Protein AF-A0A2P2MW09-F1 (afdb_monomer_lite)

Organism: Rhizophora mucronata (NCBI:txid61149)

Foldseek 3Di:
DEQDQDPAFQVPADDFDWDADPVRDIDGDTGGDDDLCSLLVSLVVQCVVCVVAQLEEEAEFQCVPDPRRVVSVVSSVVSVVVRVSHHYHYDYPVRVVVCCVVPVCVCPPPVCVRHYYYHDPDPSCVVVPPD

InterPro domains:
  IPR004429 Isopropylmalate dehydrogenase [PTHR42979] (1-106)
  IPR024084 Isopropylmalate dehydrogenase-like domain [PF00180] (1-106)
  IPR024084 Isopropylmalate dehydrogenase-like domain [SM01329] (1-122)

pLDDT: mean 80.16, std 19.96, range [27.8, 97.38]

Radius of gyration: 16.39 Å; chains: 1; bounding box: 43×26×50 Å

Secondary structure (DSSP, 8-state):
-EEE--SSGGGT-SS-EEEE-TTS-EEEE------HHHHHHHHHHHHHHHHTTTSEEEEEE-TTT-HHHHHHHHHHHHHHTT-TTSEEEEEEHHHHHHHHHH-HHHHH-HHHHTT-EEEE-SGGGGGTS--

Structure (mmCIF, N/CA/C/O backbone):
data_AF-A0A2P2MW09-F1
#
_entry.id   AF-A0A2P2MW09-F1
#
loop_
_atom_site.group_PDB
_atom_site.id
_atom_site.type_symbol
_atom_site.label_atom_id
_atom_site.label_alt_id
_atom_site.label_comp_id
_atom_site.label_asym_id
_atom_site.label_entity_id
_atom_site.label_seq_id
_atom_site.pdbx_PDB_ins_code
_atom_site.Cartn_x
_atom_site.Cartn_y
_atom_site.Cartn_z
_atom_site.occupancy
_atom_site.B_iso_or_equiv
_atom_site.auth_seq_id
_atom_site.auth_comp_id
_atom_site.auth_asym_id
_atom_site.auth_atom_id
_atom_site.pdbx_PDB_model_num
ATOM 1 N N . MET A 1 1 ? -0.176 -0.962 17.080 1.00 70.06 1 MET A N 1
ATOM 2 C CA . MET A 1 1 ? -0.021 -2.160 16.214 1.00 70.06 1 MET A CA 1
ATOM 3 C C . MET A 1 1 ? 0.233 -1.711 14.774 1.00 70.06 1 MET A C 1
ATOM 5 O O . MET A 1 1 ? -0.368 -0.722 14.368 1.00 70.06 1 MET A O 1
ATOM 9 N N . VAL A 1 2 ? 1.087 -2.403 14.010 1.00 80.50 2 VAL A N 1
ATOM 10 C CA . VAL A 1 2 ? 1.310 -2.142 12.572 1.00 80.50 2 VAL A CA 1
ATOM 11 C C . VAL A 1 2 ? 0.896 -3.376 11.775 1.00 80.50 2 VAL A C 1
ATOM 13 O O . VAL A 1 2 ? 1.354 -4.472 12.084 1.00 80.50 2 VAL A O 1
ATOM 16 N N . VAL A 1 3 ? 0.049 -3.201 10.759 1.00 82.38 3 VAL A N 1
ATOM 17 C CA . VAL A 1 3 ? -0.323 -4.258 9.808 1.00 82.38 3 VAL A CA 1
ATOM 18 C C . VAL A 1 3 ? 0.278 -3.897 8.456 1.00 82.38 3 VAL A C 1
ATOM 20 O O . VAL A 1 3 ? 0.070 -2.797 7.945 1.00 82.38 3 VAL A O 1
ATOM 23 N N . ARG A 1 4 ? 1.072 -4.814 7.903 1.00 85.69 4 ARG A N 1
ATOM 24 C CA . ARG A 1 4 ? 1.878 -4.586 6.704 1.00 85.69 4 ARG A CA 1
ATOM 25 C C . ARG A 1 4 ? 1.614 -5.677 5.675 1.00 85.69 4 ARG A C 1
ATOM 27 O O . ARG A 1 4 ? 1.622 -6.857 6.016 1.00 85.69 4 ARG A O 1
ATOM 34 N N . GLU A 1 5 ? 1.427 -5.269 4.425 1.00 80.62 5 GLU A N 1
ATOM 35 C CA . GLU A 1 5 ? 1.450 -6.178 3.279 1.00 80.62 5 GLU A CA 1
ATOM 36 C C . GLU A 1 5 ? 2.910 -6.616 3.022 1.00 80.62 5 GLU A C 1
ATOM 38 O O . GLU A 1 5 ? 3.823 -5.785 2.994 1.00 80.62 5 GLU A O 1
ATOM 43 N N . LEU A 1 6 ? 3.145 -7.933 2.963 1.00 80.56 6 LEU A N 1
ATOM 44 C CA . LEU A 1 6 ? 4.485 -8.543 2.940 1.00 80.56 6 LEU A CA 1
ATOM 45 C C . LEU A 1 6 ? 4.757 -9.384 1.686 1.00 80.56 6 LEU A C 1
ATOM 47 O O . LEU A 1 6 ? 5.850 -9.933 1.569 1.00 80.56 6 LEU A O 1
ATOM 51 N N . THR A 1 7 ? 3.786 -9.531 0.785 1.00 80.00 7 THR A N 1
ATOM 52 C CA . THR A 1 7 ? 3.834 -10.484 -0.335 1.00 80.00 7 THR A CA 1
ATOM 53 C C . THR A 1 7 ? 3.696 -9.843 -1.717 1.00 80.00 7 THR A C 1
ATOM 55 O O . THR A 1 7 ? 3.884 -10.545 -2.706 1.00 80.00 7 THR A O 1
ATOM 58 N N . GLY A 1 8 ? 3.445 -8.536 -1.803 1.00 85.12 8 GLY A N 1
ATOM 59 C CA . GLY A 1 8 ? 3.260 -7.795 -3.049 1.00 85.12 8 GLY A CA 1
ATOM 60 C C . GLY A 1 8 ? 4.025 -6.467 -3.091 1.00 85.12 8 GLY A C 1
ATOM 61 O O . GLY A 1 8 ? 5.097 -6.302 -2.494 1.00 85.12 8 GLY A O 1
ATOM 62 N N . GLY A 1 9 ? 3.495 -5.518 -3.863 1.00 88.44 9 GLY A N 1
ATOM 63 C CA . GLY A 1 9 ? 4.065 -4.183 -4.010 1.00 88.44 9 GLY A CA 1
ATOM 64 C C . GLY A 1 9 ? 5.428 -4.174 -4.703 1.00 88.44 9 GLY A C 1
ATOM 65 O O . GLY A 1 9 ? 5.805 -5.086 -5.441 1.00 88.44 9 GLY A O 1
ATOM 66 N N . ILE A 1 10 ? 6.207 -3.127 -4.430 1.00 88.81 10 ILE A N 1
ATOM 67 C CA . ILE A 1 10 ? 7.515 -2.886 -5.062 1.00 88.81 10 ILE A CA 1
ATOM 68 C C . ILE A 1 10 ? 8.550 -4.001 -4.818 1.00 88.81 10 ILE A C 1
ATOM 70 O O . ILE A 1 10 ? 9.503 -4.163 -5.582 1.00 88.81 10 ILE A O 1
ATOM 74 N N . TYR A 1 11 ? 8.365 -4.798 -3.761 1.00 86.25 11 TYR A N 1
ATOM 75 C CA . TYR A 1 11 ? 9.274 -5.889 -3.412 1.00 86.25 11 TYR A CA 1
ATOM 76 C C . TYR A 1 11 ? 9.195 -7.077 -4.360 1.00 86.25 11 TYR A C 1
ATOM 78 O O . TYR A 1 11 ? 10.208 -7.749 -4.542 1.00 86.25 11 TYR A O 1
ATOM 86 N N . PHE A 1 12 ? 8.032 -7.331 -4.958 1.00 88.88 12 PHE A N 1
ATOM 87 C CA . PHE A 1 12 ? 7.800 -8.492 -5.821 1.00 88.88 12 PHE A CA 1
ATOM 88 C C . PHE A 1 12 ? 7.312 -8.107 -7.221 1.00 88.88 12 PHE A C 1
ATOM 90 O O . PHE A 1 12 ? 7.281 -8.959 -8.110 1.00 88.88 12 PHE A O 1
ATOM 97 N N . GLY A 1 13 ? 6.995 -6.828 -7.436 1.00 89.06 13 GLY A N 1
ATOM 98 C CA . GLY A 1 13 ? 6.548 -6.311 -8.717 1.00 89.06 13 GLY A CA 1
ATOM 99 C C . GLY A 1 13 ? 7.561 -6.513 -9.841 1.00 89.06 13 GLY A C 1
ATOM 100 O O . GLY A 1 13 ? 8.782 -6.450 -9.655 1.00 89.06 13 GLY A O 1
ATOM 101 N N . LYS A 1 14 ? 7.012 -6.773 -11.027 1.00 91.31 14 LYS A N 1
ATOM 102 C CA . LYS A 1 14 ? 7.732 -6.881 -12.295 1.00 91.31 14 LYS A CA 1
ATOM 103 C C . LYS A 1 14 ? 7.147 -5.860 -13.283 1.00 91.31 14 LYS A C 1
ATOM 105 O O . LYS A 1 14 ? 5.936 -5.643 -13.238 1.00 91.31 14 LYS A O 1
ATOM 110 N N . PRO A 1 15 ? 7.961 -5.303 -14.194 1.00 94.56 15 PRO A N 1
ATOM 111 C CA . PRO A 1 15 ? 9.384 -5.586 -14.397 1.00 94.56 15 PRO A CA 1
ATOM 112 C C . PRO A 1 15 ? 10.282 -4.961 -13.306 1.00 94.56 15 PRO A C 1
ATOM 114 O O . PRO A 1 15 ? 9.915 -4.010 -12.624 1.00 94.56 15 PRO A O 1
ATOM 117 N N . ARG A 1 16 ? 11.466 -5.540 -13.088 1.00 95.56 16 ARG A N 1
ATOM 118 C CA . ARG A 1 16 ? 12.474 -5.002 -12.161 1.00 95.56 16 ARG A CA 1
ATOM 119 C C . ARG A 1 16 ? 13.876 -5.353 -12.632 1.00 95.56 16 ARG A C 1
ATOM 121 O O . ARG A 1 16 ? 14.059 -6.426 -13.206 1.00 95.56 16 ARG A O 1
ATOM 128 N N . GLY A 1 17 ? 14.851 -4.510 -12.328 1.00 94.56 17 GLY A N 1
ATOM 129 C CA . GLY A 1 17 ? 16.239 -4.754 -12.695 1.00 94.56 17 GLY A CA 1
ATOM 130 C C . GLY A 1 17 ? 17.039 -3.469 -12.815 1.00 94.56 17 GLY A C 1
ATOM 131 O O . GLY A 1 17 ? 16.630 -2.415 -12.333 1.00 94.56 17 GLY A O 1
ATOM 132 N N . PHE A 1 18 ? 18.187 -3.594 -13.458 1.00 96.44 18 PHE A N 1
ATOM 133 C CA . PHE A 1 18 ? 19.054 -2.490 -13.833 1.00 96.44 18 PHE A CA 1
ATOM 134 C C . PHE A 1 18 ? 19.669 -2.790 -15.205 1.00 96.44 18 PHE A C 1
ATOM 136 O O . PHE A 1 18 ? 19.729 -3.954 -15.608 1.00 96.44 18 PHE A O 1
ATOM 143 N N . GLY A 1 19 ? 20.083 -1.758 -15.930 1.00 94.06 19 GLY A N 1
ATOM 144 C CA . GLY A 1 19 ? 20.668 -1.877 -17.263 1.00 94.06 19 GLY A CA 1
ATOM 145 C C . GLY A 1 19 ? 21.058 -0.519 -17.829 1.00 94.06 19 GLY A C 1
ATOM 146 O O . GLY A 1 19 ? 21.011 0.476 -17.117 1.00 94.06 19 GLY A O 1
ATOM 147 N N . THR A 1 20 ? 21.423 -0.479 -19.105 1.00 96.19 20 THR A N 1
ATOM 148 C CA . THR A 1 20 ? 21.765 0.759 -19.812 1.00 96.19 20 THR A CA 1
ATOM 149 C C . THR A 1 20 ? 20.630 1.118 -20.768 1.00 96.19 20 THR A C 1
ATOM 151 O O . THR A 1 20 ? 20.134 0.233 -21.467 1.00 96.19 20 THR A O 1
ATOM 154 N N . ASN A 1 21 ? 20.179 2.373 -20.766 1.00 93.62 21 ASN A N 1
ATOM 155 C CA . ASN A 1 21 ? 19.174 2.849 -21.721 1.00 93.62 21 ASN A CA 1
ATOM 156 C C . ASN A 1 21 ? 19.791 3.100 -23.113 1.00 93.62 21 ASN A C 1
ATOM 158 O O . ASN A 1 21 ? 20.999 2.956 -23.310 1.00 93.62 21 ASN A O 1
ATOM 162 N N . ASP A 1 22 ? 18.958 3.497 -24.077 1.00 94.31 22 ASP A N 1
ATOM 163 C CA . ASP A 1 22 ? 19.397 3.759 -25.455 1.00 94.31 22 ASP A CA 1
ATOM 164 C C . ASP A 1 22 ? 20.392 4.934 -25.556 1.00 94.31 22 ASP A C 1
ATOM 166 O O . ASP A 1 22 ? 21.184 4.992 -26.496 1.00 94.31 22 ASP A O 1
ATOM 170 N N . ASP A 1 23 ? 20.403 5.827 -24.559 1.00 96.00 23 ASP A N 1
ATOM 171 C CA . ASP A 1 23 ? 21.318 6.969 -24.458 1.00 96.00 23 ASP A CA 1
ATOM 172 C C . ASP A 1 23 ? 22.664 6.615 -23.789 1.00 96.00 23 ASP A C 1
ATOM 174 O O . ASP A 1 23 ? 23.543 7.468 -23.662 1.00 96.00 23 ASP A O 1
ATOM 178 N N . GLY A 1 24 ? 22.863 5.360 -23.367 1.00 96.19 24 GLY A N 1
ATOM 179 C CA . GLY A 1 24 ? 24.094 4.915 -22.708 1.00 96.19 24 GLY A CA 1
ATOM 180 C C . GLY A 1 24 ? 24.150 5.161 -21.191 1.00 96.19 24 GLY A C 1
ATOM 181 O O . GLY A 1 24 ? 25.192 4.911 -20.586 1.00 96.19 24 GLY A O 1
ATOM 182 N N . GLU A 1 25 ? 23.063 5.610 -20.555 1.00 97.06 25 GLU A N 1
ATOM 183 C CA . GLU A 1 25 ? 22.986 5.827 -19.102 1.00 97.06 25 GLU A CA 1
ATOM 184 C C . GLU A 1 25 ? 22.572 4.566 -18.335 1.00 97.06 25 GLU A C 1
ATOM 186 O O . GLU A 1 25 ? 21.665 3.834 -18.739 1.00 97.06 25 GLU A O 1
ATOM 191 N N . GLU A 1 26 ? 23.195 4.338 -17.174 1.00 97.12 26 GLU A N 1
ATOM 192 C CA . GLU A 1 26 ? 22.779 3.287 -16.244 1.00 97.12 26 GLU A CA 1
ATOM 193 C C . GLU A 1 26 ? 21.458 3.651 -15.551 1.00 97.12 26 GLU A C 1
ATOM 195 O O . GLU A 1 26 ? 21.343 4.658 -14.852 1.00 97.12 26 GLU A O 1
ATOM 200 N N . ILE A 1 27 ? 20.464 2.779 -15.699 1.00 96.81 27 ILE A N 1
ATOM 201 C CA . ILE A 1 27 ? 19.137 2.904 -15.107 1.00 96.81 27 ILE A CA 1
ATOM 202 C C . ILE A 1 27 ? 18.834 1.716 -14.195 1.00 96.81 27 ILE A C 1
ATOM 204 O O . ILE A 1 27 ? 19.160 0.566 -14.489 1.00 96.81 27 ILE A O 1
ATOM 208 N N . GLY A 1 28 ? 18.150 1.990 -13.088 1.00 96.00 28 GLY A N 1
ATOM 209 C CA . GLY A 1 28 ? 17.563 0.985 -12.205 1.00 96.00 28 GLY A CA 1
ATOM 210 C C . GLY A 1 28 ? 16.062 1.210 -12.093 1.00 96.00 28 GLY A C 1
ATOM 211 O O . GLY A 1 28 ? 15.612 2.351 -12.007 1.00 96.00 28 GLY A O 1
ATOM 212 N N . PHE A 1 29 ? 15.273 0.138 -12.087 1.00 94.44 29 PHE A N 1
ATOM 213 C CA . PHE A 1 29 ? 13.821 0.249 -12.002 1.00 94.44 29 PHE A CA 1
ATOM 214 C C . PHE A 1 29 ? 13.188 -0.874 -11.181 1.00 94.44 29 PHE A C 1
ATOM 216 O O . PHE A 1 29 ? 13.622 -2.031 -11.167 1.00 94.44 29 PHE A O 1
ATOM 223 N N . ASN A 1 30 ? 12.089 -0.516 -10.525 1.00 93.38 30 ASN A N 1
ATOM 224 C CA . ASN A 1 30 ? 11.194 -1.412 -9.814 1.00 93.38 30 ASN A CA 1
ATOM 225 C C . ASN A 1 30 ? 9.753 -0.976 -10.078 1.00 93.38 30 ASN A C 1
ATOM 227 O O . ASN A 1 30 ? 9.477 0.214 -10.214 1.00 93.38 30 ASN A O 1
ATOM 231 N N . THR A 1 31 ? 8.828 -1.931 -10.095 1.00 92.94 31 THR A N 1
ATOM 232 C CA . THR A 1 31 ? 7.401 -1.650 -10.278 1.00 92.94 31 THR 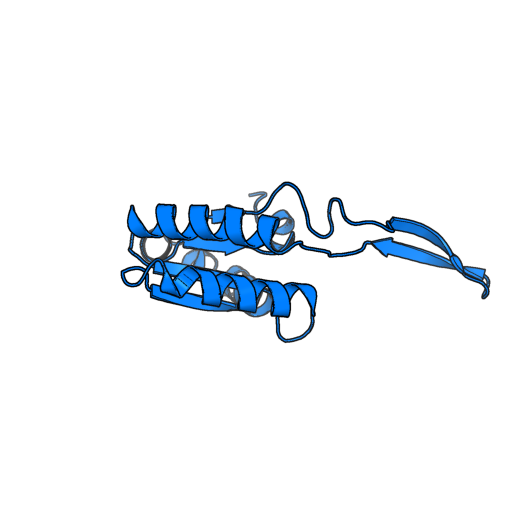A CA 1
ATOM 233 C C . THR A 1 31 ? 6.650 -1.836 -8.971 1.00 92.94 31 THR A C 1
ATOM 235 O O . THR A 1 31 ? 6.659 -2.922 -8.398 1.00 92.94 31 THR A O 1
ATOM 238 N N . GLU A 1 32 ? 5.963 -0.793 -8.512 1.00 91.75 32 GLU A N 1
ATOM 239 C CA . GLU A 1 32 ? 4.972 -0.910 -7.445 1.00 91.75 32 GLU A CA 1
ATOM 240 C C . GLU A 1 32 ? 3.617 -1.284 -8.048 1.00 91.75 32 GLU A C 1
ATOM 242 O O . GLU A 1 32 ? 3.025 -0.520 -8.806 1.00 91.75 32 GLU A O 1
ATOM 247 N N . VAL A 1 33 ? 3.131 -2.480 -7.722 1.00 92.88 33 VAL A N 1
ATOM 248 C CA . VAL A 1 33 ? 1.859 -2.996 -8.229 1.00 92.88 33 VAL A CA 1
ATOM 249 C C . VAL A 1 33 ? 1.125 -3.747 -7.127 1.00 92.88 33 VAL A C 1
ATOM 251 O O . VAL A 1 33 ? 1.736 -4.486 -6.356 1.00 92.88 33 VAL A O 1
ATOM 254 N N . TYR A 1 34 ? -0.189 -3.543 -7.072 1.00 92.94 34 TYR A N 1
ATOM 255 C CA . TYR A 1 34 ? -1.096 -4.246 -6.175 1.00 92.94 34 TYR A CA 1
ATOM 256 C C . TYR A 1 34 ? -2.344 -4.685 -6.936 1.00 92.94 34 TYR A C 1
ATOM 258 O O . TYR A 1 34 ? -2.968 -3.886 -7.637 1.00 92.94 34 TYR A O 1
ATOM 266 N N . ALA A 1 35 ? -2.746 -5.938 -6.755 1.00 95.00 35 ALA A N 1
ATOM 267 C CA . ALA A 1 35 ? -4.049 -6.435 -7.164 1.00 95.00 35 ALA A CA 1
ATOM 268 C C . ALA A 1 35 ? -5.112 -6.130 -6.097 1.00 95.00 35 ALA A C 1
ATOM 270 O O . ALA A 1 35 ? -4.822 -6.032 -4.903 1.00 95.00 35 ALA A O 1
ATOM 271 N N . ALA A 1 36 ? -6.379 -6.031 -6.512 1.00 95.81 36 ALA A N 1
ATOM 272 C CA . ALA A 1 36 ? -7.491 -5.782 -5.590 1.00 95.81 36 ALA A CA 1
ATOM 273 C C . ALA A 1 36 ? -7.547 -6.819 -4.456 1.00 95.81 36 ALA A C 1
ATOM 275 O O . ALA A 1 36 ? -7.701 -6.452 -3.297 1.00 95.81 36 ALA A O 1
ATOM 276 N N . SER A 1 37 ? -7.361 -8.101 -4.783 1.00 95.50 37 SER A N 1
ATOM 277 C CA . SER A 1 37 ? -7.394 -9.201 -3.814 1.00 95.50 37 SER A CA 1
ATOM 278 C C . SER A 1 37 ? -6.299 -9.096 -2.752 1.00 95.50 37 SER A C 1
ATOM 280 O O . SER A 1 37 ? -6.539 -9.451 -1.598 1.00 95.50 37 SER A O 1
ATOM 282 N N . GLU A 1 38 ? -5.118 -8.587 -3.111 1.00 93.25 38 GLU A N 1
ATOM 283 C CA . GLU A 1 38 ? -4.013 -8.378 -2.175 1.00 93.25 38 GLU A CA 1
ATOM 284 C C . GLU A 1 38 ? -4.374 -7.298 -1.156 1.00 93.25 38 GLU A C 1
ATOM 286 O O . GLU A 1 38 ? -4.292 -7.546 0.051 1.00 93.25 38 GLU A O 1
ATOM 291 N N . VAL A 1 39 ? -4.847 -6.142 -1.639 1.00 94.12 39 VAL A N 1
ATOM 292 C CA . VAL A 1 39 ? -5.247 -5.015 -0.783 1.00 94.12 39 VAL A CA 1
ATOM 293 C C . VAL A 1 39 ? -6.437 -5.391 0.092 1.00 94.12 39 VAL A C 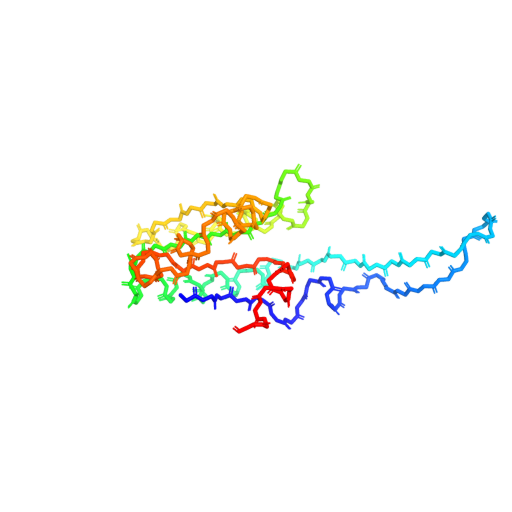1
ATOM 295 O O . VAL A 1 39 ? -6.404 -5.170 1.301 1.00 94.12 39 VAL A O 1
ATOM 298 N N . ASP A 1 40 ? -7.467 -6.007 -0.486 1.00 95.69 40 ASP A N 1
ATOM 299 C CA . ASP A 1 40 ? -8.685 -6.378 0.233 1.00 95.69 40 ASP A CA 1
ATOM 300 C C . ASP A 1 40 ? -8.383 -7.373 1.362 1.00 95.69 40 ASP A C 1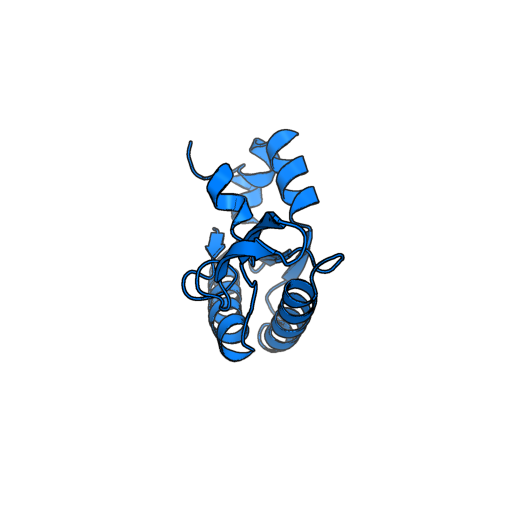
ATOM 302 O O . ASP A 1 40 ? -8.867 -7.211 2.485 1.00 95.69 40 ASP A O 1
ATOM 306 N N . ARG A 1 41 ? -7.542 -8.385 1.098 1.00 94.75 41 ARG A N 1
ATOM 307 C CA . ARG A 1 41 ? -7.151 -9.388 2.098 1.00 94.75 41 ARG A CA 1
ATOM 308 C C . ARG A 1 41 ? -6.475 -8.734 3.297 1.00 94.75 41 ARG A C 1
ATOM 310 O O . ARG A 1 41 ? -6.852 -9.013 4.435 1.00 94.75 41 ARG A O 1
ATOM 317 N N . ILE A 1 42 ? -5.480 -7.878 3.062 1.00 93.38 42 ILE A N 1
ATOM 318 C CA . ILE A 1 42 ? -4.732 -7.269 4.163 1.00 93.38 42 ILE A CA 1
ATOM 319 C C . ILE A 1 42 ? -5.541 -6.160 4.860 1.00 93.38 42 ILE A C 1
ATOM 321 O O . ILE A 1 42 ? -5.443 -6.018 6.080 1.00 93.38 42 ILE A O 1
ATOM 325 N N . ALA A 1 43 ? -6.414 -5.447 4.138 1.00 94.25 43 ALA A N 1
ATOM 326 C CA . ALA A 1 43 ? -7.324 -4.460 4.715 1.00 94.25 43 ALA A CA 1
ATOM 327 C C . ALA A 1 43 ? -8.287 -5.117 5.708 1.00 94.25 43 ALA A C 1
ATOM 329 O O . ALA A 1 43 ? -8.410 -4.642 6.834 1.00 94.25 43 ALA A O 1
ATOM 330 N N . ARG A 1 44 ? -8.898 -6.254 5.350 1.00 95.44 44 ARG A N 1
ATOM 331 C CA . ARG A 1 44 ? -9.764 -7.024 6.263 1.00 95.44 44 ARG A CA 1
ATOM 332 C C . ARG A 1 44 ? -9.040 -7.416 7.544 1.00 95.44 44 ARG A C 1
ATOM 334 O O . ARG A 1 44 ? -9.574 -7.215 8.629 1.00 95.44 44 ARG A O 1
ATOM 341 N N . VAL A 1 45 ? -7.803 -7.908 7.437 1.00 94.00 45 VAL A N 1
ATOM 342 C CA . VAL A 1 45 ? -6.973 -8.216 8.614 1.00 94.00 45 VAL A CA 1
ATOM 343 C C . VAL A 1 45 ? -6.761 -6.966 9.471 1.00 94.00 45 VAL A C 1
ATOM 345 O O . VAL A 1 45 ? -6.890 -7.036 10.694 1.00 94.00 45 VAL A O 1
ATOM 348 N N . ALA A 1 46 ? -6.482 -5.813 8.862 1.00 93.25 46 ALA A N 1
ATOM 349 C CA . ALA A 1 46 ? -6.290 -4.561 9.586 1.00 93.25 46 ALA A CA 1
ATOM 350 C C . ALA A 1 46 ? -7.568 -4.081 10.298 1.00 93.25 46 ALA A C 1
ATOM 352 O O . ALA A 1 46 ? -7.506 -3.735 11.479 1.00 93.25 46 ALA A O 1
ATOM 353 N N . PHE A 1 47 ? -8.722 -4.128 9.627 1.00 94.69 47 PHE A N 1
ATOM 354 C CA . PHE A 1 47 ? -10.023 -3.789 10.209 1.00 94.69 47 PHE A CA 1
ATOM 355 C C . PHE A 1 47 ? -10.419 -4.736 11.348 1.00 94.69 47 PHE A C 1
ATOM 357 O O . PHE A 1 47 ? -10.799 -4.279 12.424 1.00 94.69 47 PHE A O 1
ATOM 364 N N . GLU A 1 48 ? -10.258 -6.047 11.164 1.00 94.06 48 GLU A N 1
ATOM 365 C CA . GLU A 1 48 ? -10.508 -7.048 12.208 1.00 94.06 48 GLU A CA 1
ATOM 366 C C . GLU A 1 48 ? -9.621 -6.843 13.433 1.00 94.06 48 GLU A C 1
ATOM 368 O O . GLU A 1 48 ? -10.061 -6.966 14.579 1.00 94.06 48 GLU A O 1
ATOM 373 N N . THR A 1 49 ? -8.359 -6.494 13.198 1.00 90.81 49 THR A N 1
ATOM 374 C CA . THR A 1 49 ? -7.419 -6.195 14.274 1.00 90.81 49 THR A CA 1
ATOM 375 C C . THR A 1 49 ? -7.825 -4.907 14.997 1.00 90.81 49 THR A C 1
ATOM 377 O O . THR A 1 49 ? -7.788 -4.868 16.227 1.00 90.81 49 THR A O 1
ATOM 380 N N . ALA A 1 50 ? -8.264 -3.877 14.262 1.00 91.88 50 ALA A N 1
ATOM 381 C CA . ALA A 1 50 ? -8.685 -2.594 14.828 1.00 91.88 50 ALA A CA 1
ATOM 382 C C . ALA A 1 50 ? -9.942 -2.757 15.680 1.00 91.88 50 ALA A C 1
ATOM 384 O O . ALA A 1 50 ? -10.005 -2.227 16.790 1.00 91.88 50 ALA A O 1
ATOM 385 N N . ARG A 1 51 ? -10.889 -3.576 15.214 1.00 91.44 51 ARG A N 1
ATOM 386 C CA . ARG A 1 51 ? -12.108 -3.940 15.940 1.00 91.44 51 ARG A CA 1
ATOM 387 C C . ARG A 1 51 ? -11.826 -4.583 17.300 1.00 91.44 51 ARG A C 1
ATOM 389 O O . ARG A 1 51 ? -12.554 -4.323 18.248 1.00 91.44 51 ARG A O 1
ATOM 396 N N . LYS A 1 52 ? -10.776 -5.404 17.409 1.00 89.31 52 LYS A N 1
ATOM 397 C CA . LYS A 1 52 ? -10.369 -6.060 18.670 1.00 89.31 52 LYS A CA 1
ATOM 398 C C . LYS A 1 52 ? -9.580 -5.149 19.617 1.00 89.31 52 LYS A C 1
ATOM 400 O O . LYS A 1 52 ? -9.264 -5.571 20.725 1.00 89.31 52 LYS A O 1
ATOM 405 N N . GLN A 1 53 ? -9.208 -3.952 19.172 1.00 87.12 53 GLN A N 1
ATOM 406 C CA . GLN A 1 53 ? -8.393 -3.006 19.933 1.00 87.12 53 GLN A CA 1
ATOM 407 C C . GLN A 1 53 ? -9.186 -1.726 20.194 1.00 87.12 53 GLN A C 1
ATOM 409 O O . GLN A 1 53 ? -10.130 -1.730 20.975 1.00 87.12 53 GLN A O 1
ATOM 414 N N . SER A 1 54 ? -8.799 -0.629 19.549 1.00 85.06 54 SER A N 1
ATOM 415 C CA . SER A 1 54 ? -9.324 0.710 19.795 1.00 85.06 54 SER A CA 1
ATOM 416 C C . SER A 1 54 ? -10.509 1.086 18.908 1.00 85.06 54 SER A C 1
ATOM 418 O O . SER A 1 54 ? -11.021 2.196 19.030 1.00 85.06 54 SER A O 1
ATOM 420 N N . GLY A 1 55 ? -10.917 0.208 17.983 1.00 89.81 55 GLY A N 1
ATOM 421 C CA . GLY A 1 55 ? -11.947 0.506 16.986 1.00 89.81 55 GLY A CA 1
ATOM 422 C C . GLY A 1 55 ? -11.512 1.564 15.972 1.00 89.81 55 GLY A C 1
ATOM 423 O O . GLY A 1 55 ? -12.350 2.231 15.384 1.00 89.81 55 GLY A O 1
ATOM 424 N N . LYS A 1 56 ? -10.206 1.760 15.777 1.00 90.31 56 LYS A N 1
ATOM 425 C CA . LYS A 1 56 ? -9.655 2.861 14.979 1.00 90.31 56 LYS A CA 1
ATOM 426 C C . LYS A 1 56 ? -8.518 2.378 14.082 1.00 90.31 56 LYS A C 1
ATOM 428 O O . LYS A 1 56 ? -7.557 1.752 14.542 1.00 90.31 56 LYS A O 1
ATOM 433 N N . LEU A 1 57 ? -8.602 2.713 12.799 1.00 90.44 57 LEU A N 1
ATOM 434 C CA . LEU A 1 57 ? -7.658 2.323 11.756 1.00 90.44 57 LEU A CA 1
ATOM 435 C C . LEU A 1 57 ? -7.149 3.564 11.013 1.00 90.44 57 LEU A C 1
ATOM 437 O O . LEU A 1 57 ? -7.926 4.390 10.540 1.00 90.44 57 LEU A O 1
ATOM 441 N N . CYS A 1 58 ? -5.831 3.696 10.894 1.00 91.31 58 CYS A N 1
ATOM 442 C CA . CYS A 1 58 ? -5.190 4.732 10.092 1.00 91.31 58 CYS A CA 1
ATOM 443 C C . CYS A 1 58 ? -4.484 4.077 8.904 1.00 91.31 58 CYS A C 1
ATOM 445 O O . CYS A 1 58 ? -3.469 3.402 9.080 1.00 91.31 58 CYS A O 1
ATOM 447 N N . SER A 1 59 ? -5.021 4.253 7.696 1.00 91.00 59 SER A N 1
ATOM 448 C CA . SER A 1 59 ? -4.392 3.797 6.456 1.00 91.00 59 SER A CA 1
ATOM 449 C C . SER A 1 59 ? -3.362 4.815 5.981 1.00 91.00 59 SER A C 1
ATOM 451 O O . SER A 1 59 ? -3.665 5.995 5.816 1.00 91.00 59 SER A O 1
ATOM 453 N N . VAL A 1 60 ? -2.148 4.350 5.719 1.00 88.19 60 VAL A N 1
ATOM 454 C CA . VAL A 1 60 ? -1.018 5.179 5.314 1.00 88.19 60 VAL A CA 1
ATOM 455 C C . VAL A 1 60 ? -0.645 4.879 3.865 1.00 88.19 60 VAL A C 1
ATOM 457 O O . VAL A 1 60 ? -0.348 3.738 3.500 1.00 88.19 60 VAL A O 1
ATOM 460 N N . ASP A 1 61 ? -0.654 5.916 3.033 1.00 87.69 61 ASP A N 1
ATOM 461 C CA . ASP A 1 61 ? -0.427 5.819 1.589 1.00 87.69 61 ASP A CA 1
ATOM 462 C C . ASP A 1 61 ? 0.275 7.075 1.034 1.00 87.69 61 ASP A C 1
ATOM 464 O O . ASP A 1 61 ? 0.605 8.004 1.775 1.00 87.69 61 ASP A O 1
ATOM 468 N N . LYS A 1 62 ? 0.543 7.107 -0.273 1.00 89.62 62 LYS A N 1
ATOM 469 C CA . LYS A 1 62 ? 0.992 8.306 -0.998 1.00 89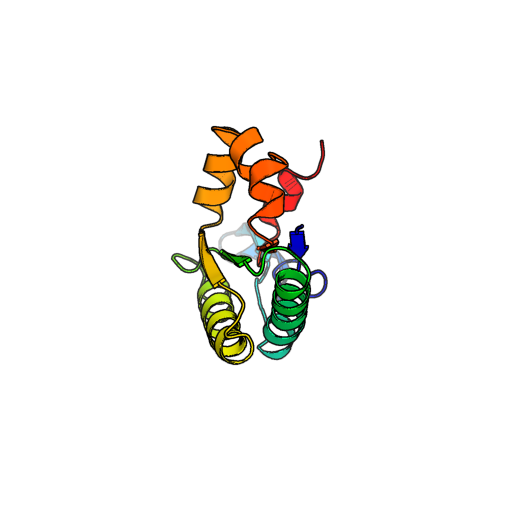.62 62 LYS A CA 1
ATOM 470 C C . LYS A 1 62 ? 0.049 8.602 -2.169 1.00 89.62 62 LYS A C 1
ATOM 472 O O . LYS A 1 62 ? 0.477 8.797 -3.305 1.00 89.62 62 LYS A O 1
ATOM 477 N N . ALA A 1 63 ? -1.260 8.605 -1.906 1.00 89.69 63 ALA A N 1
ATOM 478 C CA . ALA A 1 63 ? -2.289 8.751 -2.943 1.00 89.69 63 ALA A CA 1
ATOM 479 C C . ALA A 1 63 ? -2.304 10.128 -3.635 1.00 89.69 63 ALA A C 1
ATOM 481 O O . ALA A 1 63 ? -3.057 10.321 -4.577 1.00 89.69 63 ALA A O 1
ATOM 482 N N . ASN A 1 64 ? -1.496 11.094 -3.190 1.00 89.12 64 ASN A N 1
ATOM 483 C CA . ASN A 1 64 ? -1.295 12.365 -3.887 1.00 89.12 64 ASN A CA 1
ATOM 484 C C . ASN A 1 64 ? -0.250 12.295 -5.014 1.00 89.12 64 ASN A C 1
ATOM 486 O O . ASN A 1 64 ? -0.089 13.277 -5.730 1.00 89.12 64 ASN A O 1
ATOM 490 N N . VAL A 1 65 ? 0.478 11.180 -5.136 1.00 91.25 65 VAL A N 1
ATOM 491 C CA . VAL A 1 65 ? 1.536 11.001 -6.143 1.00 91.25 65 VAL A CA 1
ATOM 492 C C . VAL A 1 65 ? 1.399 9.669 -6.876 1.00 91.25 65 VAL A C 1
ATOM 494 O O . VAL A 1 65 ? 1.546 9.646 -8.086 1.00 91.25 65 VAL A O 1
ATOM 497 N N . LEU A 1 66 ? 1.129 8.568 -6.164 1.00 90.31 66 LEU A N 1
ATOM 498 C CA . LEU A 1 66 ? 1.215 7.217 -6.727 1.00 90.31 66 LEU A CA 1
ATOM 499 C C . LEU A 1 66 ? -0.169 6.648 -7.049 1.00 90.31 66 LEU A C 1
ATOM 501 O O . LEU A 1 66 ? -1.009 6.513 -6.153 1.00 90.31 66 LEU A O 1
ATOM 505 N N . GLU A 1 67 ? -0.382 6.196 -8.283 1.00 95.56 67 GLU A N 1
ATOM 506 C CA . GLU A 1 67 ? -1.613 5.524 -8.714 1.00 95.56 67 GLU A CA 1
ATOM 507 C C . GLU A 1 67 ? -1.855 4.237 -7.920 1.00 95.56 67 GLU A C 1
ATOM 509 O O . GLU A 1 67 ? -2.986 3.965 -7.514 1.00 95.56 67 GLU A O 1
ATOM 514 N N . ALA A 1 68 ? -0.796 3.481 -7.609 1.00 91.94 68 ALA A N 1
ATOM 515 C CA . ALA A 1 68 ? -0.878 2.308 -6.737 1.00 91.94 68 ALA A CA 1
ATOM 516 C C . ALA A 1 68 ? -1.429 2.668 -5.342 1.00 91.94 68 ALA A C 1
ATOM 518 O O . ALA A 1 68 ? -2.256 1.942 -4.789 1.00 91.94 68 ALA A O 1
ATOM 519 N N . SER A 1 69 ? -1.053 3.834 -4.801 1.00 91.62 69 SER A N 1
ATOM 520 C CA . SER A 1 69 ? -1.586 4.344 -3.531 1.00 91.62 69 SER A CA 1
ATOM 521 C C . SER A 1 69 ? -3.014 4.892 -3.653 1.00 91.62 69 SER A C 1
ATOM 523 O O . SER A 1 69 ? -3.807 4.736 -2.724 1.00 91.62 69 SER A O 1
ATOM 525 N N . MET A 1 70 ? -3.383 5.511 -4.779 1.00 94.62 70 MET A N 1
ATOM 526 C CA . MET A 1 70 ? -4.777 5.905 -5.042 1.00 94.62 70 MET A CA 1
ATOM 527 C C . MET A 1 70 ? -5.685 4.674 -5.112 1.00 94.62 70 MET A C 1
ATOM 529 O O . MET A 1 70 ? -6.753 4.640 -4.495 1.00 94.62 70 MET A O 1
ATOM 533 N N . PHE A 1 71 ? -5.234 3.639 -5.823 1.00 95.75 71 PHE A N 1
ATOM 534 C CA . PHE A 1 71 ? -5.910 2.353 -5.909 1.00 95.75 71 PHE A CA 1
ATOM 535 C C . PHE A 1 71 ? -6.039 1.697 -4.532 1.00 95.75 71 PHE A C 1
ATOM 537 O O . PHE A 1 71 ? -7.136 1.284 -4.156 1.00 95.75 71 PHE A O 1
ATOM 544 N N . TRP A 1 72 ? -4.960 1.681 -3.746 1.00 94.38 72 TRP A N 1
ATOM 545 C CA . TRP A 1 72 ? -4.976 1.213 -2.363 1.00 94.38 72 TRP A CA 1
ATOM 546 C C . TRP A 1 72 ? -6.058 1.914 -1.540 1.00 94.38 72 TRP A C 1
ATOM 548 O O . TRP A 1 72 ? -6.940 1.257 -0.989 1.00 94.38 72 TRP A O 1
ATOM 558 N N . ARG A 1 73 ? -6.049 3.253 -1.511 1.00 95.19 73 ARG A N 1
ATOM 559 C CA . ARG A 1 73 ? -7.037 4.049 -0.770 1.00 95.19 73 ARG A CA 1
ATOM 560 C C . ARG A 1 73 ? -8.464 3.722 -1.208 1.00 95.19 73 ARG A C 1
ATOM 562 O O . ARG A 1 73 ? -9.318 3.493 -0.354 1.00 95.19 73 ARG A O 1
ATOM 569 N N . LYS A 1 74 ? -8.706 3.618 -2.519 1.00 97.38 74 LYS A N 1
ATOM 570 C CA . LYS A 1 74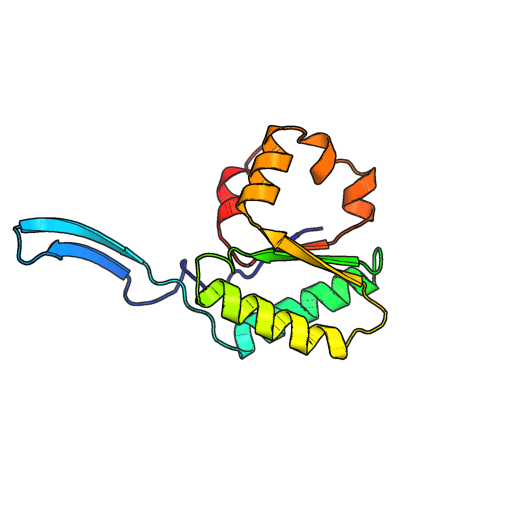 ? -10.007 3.219 -3.078 1.00 97.38 74 LYS A CA 1
ATOM 571 C C . LYS A 1 74 ? -10.471 1.864 -2.537 1.00 97.38 74 LYS A C 1
ATOM 573 O O . LYS A 1 74 ? -11.627 1.738 -2.140 1.00 97.38 74 LYS A O 1
ATOM 578 N N . ARG A 1 75 ? -9.597 0.851 -2.517 1.00 97.19 75 ARG A N 1
ATOM 579 C CA . ARG A 1 75 ? -9.933 -0.485 -1.995 1.00 97.19 75 ARG A CA 1
ATOM 580 C C . ARG A 1 75 ? -10.194 -0.462 -0.491 1.00 97.19 75 ARG A C 1
ATOM 582 O O . ARG A 1 75 ? -11.203 -0.998 -0.047 1.00 97.19 75 ARG A O 1
ATOM 589 N N . VAL A 1 76 ? -9.356 0.224 0.283 1.00 95.56 76 VAL A N 1
ATOM 590 C CA . VAL A 1 76 ? -9.522 0.341 1.742 1.00 95.56 76 VAL A CA 1
ATOM 591 C C . VAL A 1 76 ? -10.840 1.015 2.112 1.00 95.56 76 VAL A C 1
ATOM 593 O O . VAL A 1 76 ? -11.544 0.523 2.990 1.00 95.56 76 VAL A O 1
ATOM 596 N N . MET A 1 77 ? -11.207 2.099 1.423 1.00 96.50 77 MET A N 1
ATOM 597 C CA . MET A 1 77 ? -12.491 2.772 1.635 1.00 96.50 77 MET A CA 1
ATOM 598 C C . MET A 1 77 ? -13.681 1.869 1.295 1.00 96.50 77 MET A C 1
ATOM 600 O O . MET A 1 77 ? -14.688 1.906 1.996 1.00 96.50 77 MET A O 1
ATOM 604 N N . ALA A 1 78 ? -13.568 1.035 0.256 1.00 97.12 78 ALA A N 1
ATOM 605 C CA . ALA A 1 78 ? -14.609 0.065 -0.072 1.00 97.12 78 ALA A CA 1
ATOM 606 C C . ALA A 1 78 ? -14.782 -0.970 1.054 1.00 97.12 78 ALA A C 1
ATOM 608 O O . ALA A 1 78 ? -15.903 -1.190 1.507 1.00 97.12 78 ALA A O 1
ATOM 609 N N . ILE A 1 79 ? -13.682 -1.532 1.569 1.00 96.81 79 ILE A N 1
ATOM 610 C CA . ILE A 1 79 ? -13.714 -2.486 2.690 1.00 96.81 79 ILE A CA 1
ATOM 611 C C . ILE A 1 79 ? -14.244 -1.840 3.976 1.00 96.81 79 ILE A C 1
ATOM 613 O O . ILE A 1 79 ? -14.923 -2.507 4.748 1.00 96.81 79 ILE A O 1
ATOM 617 N N . ALA A 1 80 ? -14.007 -0.545 4.198 1.00 96.06 80 ALA A N 1
ATOM 618 C CA . ALA A 1 80 ? -14.490 0.166 5.384 1.00 96.06 80 ALA A CA 1
ATOM 619 C C . ALA A 1 80 ? -16.011 0.072 5.575 1.00 96.06 80 ALA A C 1
ATOM 621 O O . ALA A 1 80 ? -16.484 0.021 6.708 1.00 96.06 80 ALA A O 1
ATOM 622 N N . SER A 1 81 ? -16.774 -0.003 4.477 1.00 94.94 81 SER A N 1
ATOM 623 C CA . SER A 1 81 ? -18.234 -0.157 4.526 1.00 94.94 81 SER A CA 1
ATOM 624 C C . SER A 1 81 ? -18.690 -1.452 5.213 1.00 94.94 81 SER A C 1
ATOM 626 O O . SER A 1 81 ? -19.789 -1.508 5.757 1.00 94.94 81 SER A O 1
ATOM 628 N N . GLU A 1 82 ? -17.827 -2.468 5.258 1.00 96.50 82 GLU A N 1
ATOM 629 C CA . GLU A 1 82 ? -18.077 -3.749 5.921 1.00 96.50 82 GLU A CA 1
ATOM 630 C C . GLU A 1 82 ? -17.763 -3.709 7.430 1.00 96.50 82 GLU A C 1
ATOM 632 O O . GLU A 1 82 ? -18.115 -4.628 8.168 1.00 96.50 82 GLU A O 1
ATOM 637 N N . TYR A 1 83 ? -17.128 -2.629 7.905 1.00 95.94 83 TYR A N 1
ATOM 638 C CA . TYR A 1 83 ? -16.674 -2.437 9.284 1.00 95.94 83 TYR A CA 1
ATOM 639 C C . TYR A 1 83 ? -17.154 -1.091 9.859 1.00 95.94 83 TYR A C 1
ATOM 641 O O . TYR A 1 83 ? -16.333 -0.258 10.247 1.00 95.94 83 TYR A O 1
ATOM 649 N N . PRO A 1 84 ? -18.478 -0.856 9.969 1.00 93.81 84 PRO A N 1
ATOM 650 C CA . PRO A 1 84 ? -19.032 0.442 10.378 1.00 93.81 84 PRO A CA 1
ATOM 651 C C . PRO A 1 84 ? -18.660 0.858 11.809 1.00 93.81 84 PRO A C 1
ATOM 653 O O . PRO A 1 84 ? -18.783 2.023 12.174 1.00 93.81 84 PRO A O 1
ATOM 656 N N . ASN A 1 85 ? -18.212 -0.088 12.634 1.00 91.94 85 ASN A N 1
A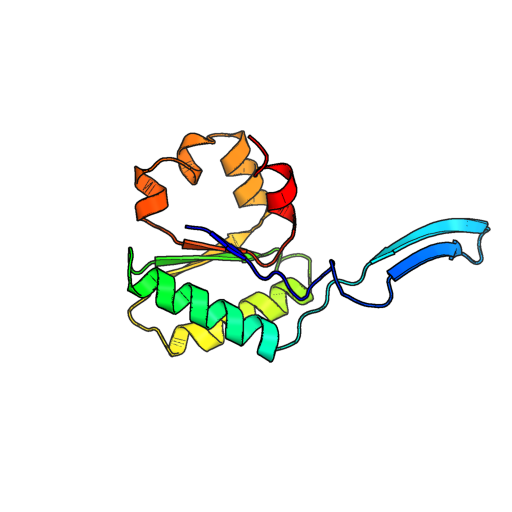TOM 657 C CA . ASN A 1 85 ? -17.759 0.143 14.002 1.00 91.94 85 ASN A CA 1
ATOM 658 C C . ASN A 1 85 ? -16.256 0.456 14.111 1.00 91.94 85 ASN A C 1
ATOM 660 O O . ASN A 1 85 ? -15.736 0.520 15.225 1.00 91.94 85 ASN A O 1
ATOM 664 N N . VAL A 1 86 ? -15.553 0.606 12.984 1.00 94.06 86 VAL A N 1
ATOM 665 C CA . VAL A 1 86 ? -14.142 0.991 12.943 1.00 94.06 86 VAL A CA 1
ATOM 666 C C . VAL A 1 86 ? -14.005 2.366 12.294 1.00 94.06 86 VAL A C 1
ATOM 668 O O . VAL A 1 86 ? -14.349 2.560 11.132 1.00 94.06 86 VAL A O 1
ATOM 671 N N . GLU A 1 87 ? -13.449 3.321 13.031 1.00 93.94 87 GLU A N 1
ATOM 672 C CA . GLU A 1 87 ? -13.132 4.652 12.519 1.00 93.94 87 GLU A CA 1
ATOM 673 C C . GLU A 1 87 ? -11.925 4.566 11.570 1.00 93.94 87 GLU A C 1
ATOM 675 O O . GLU A 1 87 ? -10.801 4.284 12.001 1.00 93.94 87 GLU A O 1
ATOM 680 N N . LEU A 1 88 ? -12.152 4.801 10.274 1.00 93.56 88 LEU A N 1
ATOM 681 C CA . LEU A 1 88 ? -11.101 4.864 9.260 1.00 93.56 88 LEU A CA 1
ATOM 682 C C . LEU A 1 88 ? -10.602 6.303 9.079 1.00 93.56 88 LEU A C 1
ATOM 684 O O . LEU A 1 88 ? -11.371 7.229 8.840 1.00 93.56 88 LEU A O 1
ATOM 688 N N . SER A 1 89 ? -9.284 6.458 9.097 1.00 92.50 89 SER A N 1
ATOM 689 C CA . SER A 1 89 ? -8.568 7.691 8.764 1.00 92.50 89 SER A CA 1
ATOM 690 C C . SER A 1 89 ? -7.467 7.405 7.741 1.00 92.50 89 SER A C 1
ATOM 692 O O . SER A 1 89 ? -7.003 6.268 7.620 1.00 92.50 89 SER A O 1
ATOM 694 N N . HIS A 1 90 ? -7.035 8.436 7.010 1.00 90.38 90 HIS A N 1
ATOM 695 C CA . HIS A 1 90 ? -5.929 8.345 6.058 1.00 90.38 90 HIS A CA 1
ATOM 696 C C . HIS A 1 90 ? -4.818 9.332 6.405 1.00 90.38 90 HIS A C 1
ATOM 698 O O . HIS A 1 90 ? -5.083 10.478 6.765 1.00 90.38 90 HIS A O 1
ATOM 704 N N . MET A 1 91 ? -3.568 8.904 6.248 1.00 87.00 91 MET A N 1
ATOM 705 C CA . MET A 1 91 ? -2.393 9.745 6.453 1.00 87.00 91 MET A CA 1
ATOM 706 C C . MET A 1 91 ? -1.394 9.537 5.319 1.00 87.00 91 MET A C 1
ATOM 708 O O . MET A 1 91 ? -1.132 8.407 4.915 1.00 87.00 91 MET A O 1
ATOM 712 N N . TYR A 1 92 ? -0.807 10.620 4.809 1.00 85.81 92 TYR A N 1
ATOM 713 C CA . TYR A 1 92 ? 0.274 10.481 3.840 1.00 85.81 92 TYR A CA 1
ATOM 714 C C . TYR A 1 92 ? 1.573 10.033 4.511 1.00 85.81 92 TYR A C 1
ATOM 716 O O . TYR A 1 92 ? 1.883 10.438 5.634 1.00 85.81 92 TYR A O 1
ATOM 724 N N . VAL A 1 93 ? 2.341 9.193 3.820 1.00 81.75 93 VAL A N 1
ATOM 725 C CA . VAL A 1 93 ? 3.575 8.595 4.354 1.00 81.75 93 VAL A CA 1
ATOM 726 C C . VAL A 1 93 ? 4.659 9.622 4.708 1.00 81.75 93 VAL A C 1
ATOM 728 O O . VAL A 1 93 ? 5.399 9.420 5.666 1.00 81.75 93 VAL A O 1
ATOM 731 N N . ASP A 1 94 ? 4.729 10.749 4.001 1.00 78.31 94 ASP A N 1
ATOM 732 C CA . ASP A 1 94 ? 5.622 11.869 4.329 1.00 78.31 94 ASP A CA 1
ATOM 733 C C . ASP A 1 94 ? 5.200 12.571 5.617 1.00 78.31 94 ASP A C 1
ATOM 735 O O . ASP A 1 94 ? 6.042 12.823 6.471 1.00 78.31 94 ASP A O 1
ATOM 739 N N . ASN A 1 95 ? 3.903 12.819 5.804 1.00 75.75 95 ASN A N 1
ATOM 740 C CA . ASN A 1 95 ? 3.385 13.352 7.058 1.00 75.75 95 ASN A CA 1
ATOM 741 C C . ASN A 1 95 ? 3.670 12.373 8.208 1.00 75.75 95 ASN A C 1
ATOM 743 O O . ASN A 1 95 ? 4.163 12.784 9.254 1.00 75.75 95 ASN A O 1
ATOM 747 N N . ALA A 1 96 ? 3.476 11.067 7.996 1.00 69.19 96 ALA A N 1
ATOM 748 C CA . ALA A 1 96 ? 3.836 10.047 8.981 1.00 69.19 96 ALA A CA 1
ATOM 749 C C . ALA A 1 96 ? 5.341 10.078 9.320 1.00 69.19 96 ALA A C 1
ATOM 751 O O . ALA A 1 96 ? 5.708 10.085 10.494 1.00 69.19 96 ALA A O 1
ATOM 752 N N . ALA A 1 97 ? 6.218 10.172 8.315 1.00 69.88 97 ALA A N 1
ATOM 753 C CA . ALA A 1 97 ? 7.665 10.280 8.509 1.00 69.88 97 ALA A CA 1
ATOM 754 C C . ALA A 1 97 ? 8.075 11.587 9.214 1.00 69.88 97 ALA A C 1
ATOM 756 O O . ALA A 1 97 ? 8.899 11.571 10.127 1.00 69.88 97 ALA A O 1
ATOM 757 N N . MET A 1 98 ? 7.469 12.721 8.860 1.00 69.25 98 MET A N 1
ATOM 758 C CA . MET A 1 98 ? 7.719 14.006 9.519 1.00 69.25 98 MET A CA 1
ATOM 759 C C . MET A 1 98 ? 7.296 13.980 10.987 1.00 69.25 98 MET A C 1
ATOM 761 O O . MET A 1 98 ? 8.018 14.481 11.846 1.00 69.25 98 MET A O 1
ATOM 765 N N . GLN A 1 99 ? 6.147 13.379 11.291 1.00 64.81 99 GLN A N 1
ATOM 766 C CA . GLN A 1 99 ? 5.666 13.208 12.661 1.00 64.81 99 GLN A CA 1
ATOM 767 C C . GLN A 1 99 ? 6.586 12.281 13.471 1.00 64.81 99 GLN A C 1
ATOM 769 O O . GLN A 1 99 ? 6.829 12.550 14.648 1.00 64.81 99 GLN A O 1
ATOM 774 N N . LEU A 1 100 ? 7.167 11.253 12.839 1.00 63.97 100 LEU A N 1
ATOM 775 C CA . LEU A 1 100 ? 8.152 10.364 13.462 1.00 63.97 100 LEU A CA 1
ATOM 776 C C . LEU A 1 100 ? 9.433 11.105 13.848 1.00 63.97 100 LEU A C 1
ATOM 778 O O . LEU A 1 100 ? 9.945 10.908 14.946 1.00 63.97 100 LEU A O 1
ATOM 782 N N . VAL A 1 101 ? 9.937 11.971 12.966 1.00 64.19 101 VAL A N 1
ATOM 783 C CA . VAL A 1 101 ? 11.151 12.760 13.222 1.00 64.19 101 VAL A CA 1
ATOM 784 C C . VAL A 1 101 ? 10.886 13.869 14.241 1.00 64.19 101 VAL A C 1
ATOM 786 O O . VAL A 1 101 ? 11.663 14.056 15.174 1.00 64.19 101 VAL A O 1
ATOM 789 N N . ARG A 1 102 ? 9.779 14.606 14.086 1.00 59.62 102 ARG A N 1
ATOM 790 C CA . ARG A 1 102 ? 9.461 15.788 14.902 1.00 59.62 102 ARG A CA 1
ATOM 791 C C . ARG A 1 102 ? 9.063 15.431 16.329 1.00 59.62 102 ARG A C 1
ATOM 793 O O . ARG A 1 102 ? 9.378 16.170 17.257 1.00 59.62 102 ARG A O 1
ATOM 800 N N . ASN A 1 103 ? 8.338 14.333 16.514 1.00 56.69 103 ASN A N 1
ATOM 801 C CA . ASN A 1 103 ? 7.966 13.850 17.832 1.00 56.69 103 ASN A CA 1
ATOM 802 C C . ASN A 1 103 ? 7.800 12.323 17.779 1.00 56.69 103 ASN A C 1
ATOM 804 O O . ASN A 1 103 ? 6.678 11.834 17.644 1.00 56.69 103 ASN A O 1
ATOM 808 N N . PRO A 1 104 ? 8.888 11.545 17.919 1.00 53.72 104 PRO A N 1
ATOM 809 C CA . PRO A 1 104 ? 8.820 10.083 17.849 1.00 53.72 104 PRO A CA 1
ATOM 810 C C . PRO A 1 104 ? 7.900 9.502 18.928 1.00 53.72 104 PRO A C 1
ATOM 812 O O . PRO A 1 104 ? 7.217 8.504 18.697 1.00 53.72 104 PRO A O 1
ATOM 815 N N . LYS A 1 105 ? 7.790 10.182 20.082 1.00 53.19 105 LYS A N 1
ATOM 816 C CA . LYS A 1 105 ? 6.812 9.840 21.118 1.00 53.19 105 LYS A CA 1
ATOM 817 C C . LYS A 1 105 ? 5.378 10.099 20.660 1.00 53.19 105 LYS A C 1
ATOM 819 O O . LYS A 1 105 ? 4.486 9.486 21.195 1.00 53.19 105 LYS A O 1
ATOM 824 N N . HIS A 1 106 ? 5.080 10.952 19.695 1.00 48.50 106 HIS A N 1
ATOM 825 C CA . HIS A 1 106 ? 3.692 11.178 19.279 1.00 48.50 106 HIS A CA 1
ATOM 826 C C . HIS A 1 106 ? 3.111 10.005 18.471 1.00 48.50 106 HIS A C 1
ATOM 828 O O . HIS A 1 106 ? 1.956 9.642 18.677 1.00 48.50 106 HIS A O 1
ATOM 834 N N . ILE A 1 107 ? 3.916 9.369 17.611 1.00 45.47 107 ILE A N 1
ATOM 835 C CA . ILE A 1 107 ? 3.495 8.188 16.833 1.00 45.47 107 ILE A CA 1
ATOM 836 C C . ILE A 1 107 ? 3.698 6.879 17.608 1.00 45.47 107 ILE A C 1
ATOM 838 O O . ILE A 1 107 ? 2.870 5.975 17.504 1.00 45.47 107 ILE A O 1
ATOM 842 N N . PHE A 1 108 ? 4.763 6.776 18.411 1.00 43.44 108 PHE A N 1
ATOM 843 C CA . PHE A 1 108 ? 5.086 5.564 19.172 1.00 43.44 108 PHE A CA 1
ATOM 844 C C . PHE A 1 108 ? 4.788 5.656 20.677 1.00 43.44 108 PHE A C 1
ATOM 846 O O . PHE A 1 108 ? 5.137 4.740 21.416 1.00 43.44 108 PHE A O 1
ATOM 853 N N . SER A 1 109 ? 4.160 6.731 21.177 1.00 36.22 109 SER A N 1
ATOM 854 C CA . SER A 1 109 ? 3.731 6.761 22.584 1.00 36.22 109 SER A CA 1
ATOM 855 C C . SER A 1 109 ? 2.671 5.692 22.800 1.00 36.22 109 SER A C 1
ATOM 857 O O . SER A 1 109 ? 1.698 5.639 22.035 1.00 36.22 109 SER A O 1
ATOM 859 N N . PRO A 1 110 ? 2.773 4.924 23.898 1.00 40.75 110 PRO A N 1
ATOM 860 C CA . PRO A 1 110 ? 1.738 3.978 24.292 1.00 40.75 110 PRO A CA 1
ATOM 861 C C . PRO A 1 110 ? 0.348 4.629 24.410 1.00 40.75 110 PRO A C 1
ATOM 863 O O . PRO A 1 110 ? -0.654 3.947 24.226 1.00 40.75 110 PRO A O 1
ATOM 866 N N . ARG A 1 111 ? 0.253 5.956 24.617 1.00 34.38 111 ARG A N 1
ATOM 867 C CA . ARG A 1 111 ? -1.040 6.664 24.644 1.00 34.38 111 ARG A CA 1
ATOM 868 C C . ARG A 1 111 ? -1.757 6.712 23.289 1.00 34.38 111 ARG A C 1
ATOM 870 O O . ARG A 1 111 ? -2.975 6.680 23.296 1.00 34.38 111 ARG A O 1
ATOM 877 N N . LYS A 1 112 ? -1.046 6.750 22.151 1.00 45.06 112 LYS A N 1
ATOM 878 C CA . LYS A 1 112 ? -1.647 6.772 20.796 1.00 45.06 112 LYS A CA 1
ATOM 879 C C . LYS A 1 112 ? -1.485 5.464 20.016 1.00 45.06 112 LYS A C 1
ATOM 881 O O . LYS A 1 112 ? -2.270 5.204 19.108 1.00 45.06 112 LYS A O 1
ATOM 886 N N . GLN A 1 113 ? -0.553 4.587 20.399 1.00 39.84 113 GLN A N 1
ATOM 887 C CA . GLN A 1 113 ? -0.546 3.192 19.922 1.00 39.84 113 GLN A CA 1
ATOM 888 C C . GLN A 1 113 ? -1.782 2.408 20.375 1.00 39.84 113 GLN A C 1
ATOM 890 O O . GLN A 1 113 ? -2.180 1.470 19.687 1.00 39.84 113 GLN A O 1
ATOM 895 N N . ASN A 1 114 ? -2.399 2.843 21.476 1.00 38.34 114 ASN A N 1
ATOM 896 C CA . ASN A 1 114 ? -3.713 2.398 21.931 1.00 38.34 114 ASN A CA 1
ATOM 897 C C . ASN A 1 114 ? -4.874 3.137 21.243 1.00 38.34 114 ASN A C 1
ATOM 899 O O . ASN A 1 114 ? -6.025 2.839 21.536 1.00 38.34 114 ASN A O 1
ATOM 903 N N . GLU A 1 115 ? -4.603 4.092 20.346 1.00 47.81 115 GLU A N 1
ATOM 904 C CA . GLU A 1 115 ? -5.636 4.822 19.610 1.00 47.81 115 GLU A CA 1
ATOM 905 C C . GLU A 1 115 ? -5.738 4.386 18.151 1.00 47.81 115 GLU A C 1
ATOM 907 O O . GLU A 1 115 ? -6.855 4.356 17.675 1.00 47.81 115 GLU A O 1
ATOM 912 N N . HIS A 1 116 ? -4.671 4.001 17.435 1.00 50.94 116 HIS A N 1
ATOM 913 C CA . HIS A 1 116 ? -4.783 3.623 16.012 1.00 50.94 116 HIS A CA 1
ATOM 914 C C . HIS A 1 116 ? -3.908 2.426 15.613 1.00 50.94 116 HIS A C 1
ATOM 916 O O . HIS A 1 116 ? -2.730 2.332 15.969 1.00 50.94 116 HIS A O 1
ATOM 922 N N . ILE A 1 117 ? -4.468 1.538 14.787 1.00 59.12 117 ILE A N 1
ATOM 923 C CA . ILE A 1 117 ? -3.691 0.559 14.019 1.00 59.12 117 ILE A CA 1
ATOM 924 C C . ILE A 1 117 ? -3.168 1.220 12.747 1.00 59.12 117 ILE A C 1
ATOM 926 O O . ILE A 1 117 ? -3.933 1.855 12.024 1.00 59.12 117 ILE A O 1
ATOM 930 N N . PHE A 1 118 ? -1.873 1.062 12.465 1.00 62.06 118 PHE A N 1
ATOM 931 C CA . PHE A 1 118 ? -1.249 1.624 11.267 1.00 62.06 118 PHE A CA 1
ATOM 932 C C . PHE A 1 118 ? -1.264 0.627 10.103 1.00 62.06 118 PHE A C 1
ATOM 934 O O . PHE A 1 118 ? -0.628 -0.427 10.151 1.00 62.06 118 PHE A O 1
ATOM 941 N N . PHE A 1 119 ? -2.046 1.013 9.099 1.00 63.50 119 PHE A N 1
ATOM 942 C CA . PHE A 1 119 ? -2.300 0.466 7.772 1.00 63.50 119 PHE A CA 1
ATOM 943 C C . PHE A 1 119 ? -1.237 0.719 6.697 1.00 63.50 119 PHE A C 1
ATOM 945 O O . PHE A 1 119 ? -1.441 1.674 5.956 1.00 63.50 119 PHE A O 1
ATOM 952 N N . LEU A 1 120 ? -0.121 -0.008 6.584 1.00 64.69 120 LEU A N 1
ATOM 953 C CA . LEU A 1 120 ? 0.964 0.422 5.675 1.00 64.69 120 LEU A CA 1
ATOM 954 C C . LEU A 1 120 ? 0.909 -0.228 4.283 1.00 64.69 120 LEU A C 1
ATOM 956 O O . LEU A 1 120 ? 1.082 -1.440 4.158 1.00 64.69 120 LEU A O 1
ATOM 960 N N . SER A 1 121 ? 0.783 0.614 3.248 1.00 58.97 121 SER A N 1
ATOM 961 C CA . SER A 1 121 ? 0.930 0.245 1.825 1.00 58.97 121 SER A CA 1
ATOM 962 C C . SER A 1 121 ? 2.382 0.173 1.336 1.00 58.97 121 SER A C 1
ATOM 964 O O . SER A 1 121 ? 2.635 -0.326 0.246 1.00 58.97 121 SER A O 1
ATOM 966 N N . LEU A 1 122 ? 3.355 0.681 2.104 1.00 55.22 122 LEU A N 1
ATOM 967 C CA . LEU A 1 122 ? 4.698 0.953 1.584 1.00 55.22 122 LEU A CA 1
ATOM 968 C C . LEU A 1 122 ? 5.836 0.547 2.523 1.00 55.22 122 LEU A C 1
ATOM 970 O O . LEU A 1 122 ? 5.758 0.612 3.751 1.00 55.22 122 LEU A O 1
ATOM 974 N N . CYS A 1 123 ? 6.954 0.221 1.876 1.00 47.38 123 CYS A N 1
ATOM 975 C CA . CYS A 1 123 ? 8.276 -0.096 2.413 1.00 47.38 123 CYS A CA 1
ATOM 976 C C . CYS A 1 123 ? 8.890 0.993 3.322 1.00 47.38 123 CYS A C 1
ATOM 978 O O . CYS A 1 123 ? 9.900 0.747 3.979 1.00 47.38 123 CYS A O 1
ATOM 980 N N . PHE A 1 124 ? 8.308 2.193 3.389 1.00 45.75 124 PHE A N 1
ATOM 981 C CA . PHE A 1 124 ? 8.911 3.365 4.036 1.00 45.75 124 PHE A CA 1
ATOM 982 C C . PHE A 1 124 ? 9.277 3.143 5.517 1.00 45.75 124 PHE A C 1
ATOM 984 O O . PHE A 1 124 ? 10.245 3.708 6.020 1.00 45.75 124 PHE A O 1
ATOM 991 N N . PHE A 1 125 ? 8.573 2.246 6.212 1.00 46.50 125 PHE A N 1
ATOM 992 C CA . PHE A 1 125 ? 8.891 1.904 7.601 1.00 46.50 125 PHE A CA 1
ATOM 993 C C . PHE A 1 125 ? 10.111 0.991 7.783 1.00 46.50 125 PHE A C 1
ATOM 995 O O . PHE A 1 125 ? 10.627 0.910 8.899 1.00 46.50 125 PHE A O 1
ATOM 1002 N N . CYS A 1 126 ? 10.629 0.340 6.732 1.00 40.94 126 CYS A N 1
ATOM 1003 C CA . CYS A 1 126 ? 11.871 -0.435 6.850 1.00 40.94 126 CYS A CA 1
ATOM 1004 C C . CYS A 1 126 ? 13.060 0.440 7.280 1.00 40.94 126 CYS A C 1
ATOM 1006 O O . CYS A 1 126 ? 13.974 -0.079 7.915 1.00 40.94 126 CYS A O 1
ATOM 1008 N N . PHE A 1 127 ? 13.022 1.751 7.012 1.00 34.00 127 PHE A N 1
ATOM 1009 C CA . PHE A 1 127 ? 14.065 2.680 7.453 1.00 34.00 127 PHE A CA 1
ATOM 1010 C C . PHE A 1 127 ? 13.970 3.073 8.937 1.00 34.00 127 PHE A C 1
ATOM 1012 O O . PHE A 1 127 ? 14.985 3.419 9.530 1.00 34.00 127 PHE A O 1
ATOM 1019 N N . PHE A 1 128 ? 12.791 2.978 9.562 1.00 38.59 128 PHE A N 1
ATOM 1020 C CA . PHE A 1 128 ? 12.576 3.436 10.944 1.00 38.59 128 PHE A CA 1
ATOM 1021 C C . PHE A 1 128 ? 12.303 2.310 11.953 1.00 38.59 128 PHE A C 1
ATOM 1023 O O . PHE A 1 128 ? 12.369 2.551 13.152 1.00 38.59 128 PHE A O 1
ATOM 1030 N N . SER A 1 129 ? 12.050 1.077 11.498 1.00 33.66 129 SER A N 1
ATOM 1031 C CA . SER A 1 129 ? 11.794 -0.086 12.368 1.00 33.66 129 SER A CA 1
ATOM 1032 C C . SER A 1 129 ? 13.063 -0.803 12.870 1.00 33.66 129 SER A C 1
ATOM 1034 O O . SER A 1 129 ? 12.950 -1.834 13.529 1.00 33.66 129 SER A O 1
ATOM 1036 N N . LYS A 1 130 ? 14.267 -0.299 12.562 1.00 27.80 130 LYS A N 1
ATOM 1037 C CA . LYS A 1 130 ? 15.538 -0.786 13.129 1.00 27.80 130 LYS A CA 1
ATOM 1038 C C . LYS A 1 130 ? 16.072 0.190 14.185 1.00 27.80 130 LYS A C 1
ATOM 1040 O O . LYS A 1 130 ? 17.098 0.825 13.960 1.00 27.80 130 LYS A O 1
ATOM 1045 N N . ARG A 1 131 ? 15.383 0.323 15.317 1.00 33.41 131 ARG A N 1
ATOM 1046 C CA . ARG A 1 131 ? 15.978 0.684 16.614 1.00 33.41 131 ARG A CA 1
ATOM 1047 C C . ARG A 1 131 ? 15.180 0.035 17.728 1.00 33.41 131 ARG A C 1
ATOM 1049 O O . ARG A 1 131 ? 13.936 0.065 17.624 1.00 33.41 131 ARG A O 1
#

Sequence (131 aa):
MVVRELTGGIYFGKPRGFGTNDDGEEIGFNTEVYAASEVDRIARVAFETARKQSGKLCSVDKANVLEASMFWRKRVMAIASEYPNVELSHMYVDNAAMQLVRNPKHIFSPRKQNEHIFFLSLCFFCFFSKR